Protein AF-X6FJA2-F1 (afdb_monomer)

Radius of gyration: 45.33 Å; Cα contacts (8 Å, |Δi|>4): 15; chains: 1; bounding box: 60×53×169 Å

Solvent-accessible surface area (backbone atoms only — not comparable to full-atom values): 9168 Å² total; per-residue (Å²): 139,81,88,84,93,82,88,77,81,79,72,84,76,75,78,76,71,76,78,71,72,78,79,72,77,74,81,46,73,65,56,56,50,52,54,48,53,53,52,47,43,72,76,42,38,70,57,53,52,54,48,38,47,71,79,37,45,70,61,40,53,53,50,56,59,68,75,45,66,89,81,64,77,73,67,83,53,69,70,78,76,47,52,74,66,58,49,52,51,50,51,53,53,49,48,67,69,44,46,76,53,40,64,72,69,70,70,77,76,87,80,76,81,86,84,82,79,91,81,80,79,91,78,85,87,78,86,76,88,82,90,82,90,134

Structure (mmCIF, N/CA/C/O backbone):
data_AF-X6FJA2-F1
#
_entry.id   AF-X6FJA2-F1
#
loop_
_atom_site.group_PDB
_atom_site.id
_atom_site.type_symbol
_atom_site.label_atom_id
_atom_site.label_alt_id
_atom_site.label_comp_id
_atom_site.label_asym_id
_atom_site.label_entity_id
_atom_site.label_seq_id
_atom_site.pdbx_PDB_ins_code
_atom_site.Cartn_x
_atom_site.Cartn_y
_atom_site.Cartn_z
_atom_site.occupancy
_atom_site.B_iso_or_equiv
_atom_site.auth_seq_id
_atom_site.auth_comp_id
_atom_site.auth_asym_id
_atom_site.auth_atom_id
_atom_site.pdbx_PDB_model_num
ATOM 1 N N . MET A 1 1 ? 13.494 27.488 -88.786 1.00 48.75 1 MET A N 1
ATOM 2 C CA . MET A 1 1 ? 12.314 28.128 -88.162 1.00 48.75 1 MET A CA 1
ATOM 3 C C . MET A 1 1 ? 11.103 27.337 -88.639 1.00 48.75 1 MET A C 1
ATOM 5 O O . MET A 1 1 ? 10.969 27.203 -89.841 1.00 48.75 1 MET A O 1
ATOM 9 N N . ALA A 1 2 ? 10.284 26.702 -87.811 1.00 51.84 2 ALA A N 1
ATOM 10 C CA . ALA A 1 2 ? 9.992 26.967 -86.410 1.00 51.84 2 ALA A CA 1
ATOM 11 C C . ALA A 1 2 ? 9.849 25.660 -85.611 1.00 51.84 2 ALA A C 1
ATOM 13 O O . ALA A 1 2 ? 9.278 24.684 -86.089 1.00 51.84 2 ALA A O 1
ATOM 14 N N . GLU A 1 3 ? 10.412 25.688 -84.409 1.00 49.72 3 GLU A N 1
ATOM 15 C CA . GLU A 1 3 ? 10.182 24.749 -83.318 1.00 49.72 3 GLU A CA 1
ATOM 16 C C . GLU A 1 3 ? 8.736 24.907 -82.829 1.00 49.72 3 GLU A C 1
ATOM 18 O O . GLU A 1 3 ? 8.252 26.035 -82.724 1.00 49.72 3 GLU A O 1
ATOM 23 N N . ASN A 1 4 ? 8.063 23.806 -82.495 1.00 51.38 4 ASN A N 1
ATOM 24 C CA . ASN A 1 4 ? 6.953 23.855 -81.548 1.00 51.38 4 ASN A CA 1
ATOM 25 C C . ASN A 1 4 ? 7.316 22.926 -80.374 1.00 51.38 4 ASN A C 1
ATOM 27 O O . ASN A 1 4 ? 7.422 21.720 -80.598 1.00 51.38 4 ASN A O 1
ATOM 31 N N . PRO A 1 5 ? 7.622 23.465 -79.176 1.00 58.81 5 PRO A N 1
ATOM 32 C CA . PRO A 1 5 ? 8.428 22.771 -78.173 1.00 58.81 5 PRO A CA 1
ATOM 33 C C . PRO A 1 5 ? 7.637 22.403 -76.904 1.00 58.81 5 PRO A C 1
ATOM 35 O O . PRO A 1 5 ? 8.082 22.722 -75.809 1.00 58.81 5 PRO A O 1
ATOM 38 N N . PHE A 1 6 ? 6.457 21.788 -77.012 1.00 59.00 6 PHE A N 1
ATOM 39 C CA . PHE A 1 6 ? 5.639 21.449 -75.835 1.00 59.00 6 PHE A CA 1
ATOM 40 C C . PHE A 1 6 ? 4.749 20.223 -76.097 1.00 59.00 6 PHE A C 1
ATOM 42 O O . PHE A 1 6 ? 3.554 20.367 -76.308 1.00 59.00 6 PHE A O 1
ATOM 49 N N . ASP A 1 7 ? 5.339 19.026 -76.087 1.00 58.28 7 ASP A N 1
ATOM 50 C CA . ASP A 1 7 ? 4.611 17.742 -76.033 1.00 58.28 7 ASP A CA 1
ATOM 51 C C . ASP A 1 7 ? 5.354 16.714 -75.152 1.00 58.28 7 ASP A C 1
ATOM 53 O O . ASP A 1 7 ? 5.394 15.524 -75.435 1.00 58.28 7 ASP A O 1
ATOM 57 N N . ASP A 1 8 ? 5.945 17.175 -74.050 1.00 58.22 8 ASP A N 1
ATOM 58 C CA . ASP A 1 8 ? 6.335 16.300 -72.943 1.00 58.22 8 ASP A CA 1
ATOM 59 C C . ASP A 1 8 ? 5.716 16.881 -71.672 1.00 58.22 8 ASP A C 1
ATOM 61 O O . ASP A 1 8 ? 6.256 17.792 -71.047 1.00 58.22 8 ASP A O 1
ATOM 65 N N . GLU A 1 9 ? 4.526 16.394 -71.327 1.00 62.53 9 GLU A N 1
ATOM 66 C CA . GLU A 1 9 ? 3.958 16.523 -69.990 1.00 62.53 9 GLU A CA 1
ATOM 67 C C . GLU A 1 9 ? 4.718 15.532 -69.090 1.00 62.53 9 GLU A C 1
ATOM 69 O O . GLU A 1 9 ? 4.511 14.320 -69.219 1.00 62.53 9 GLU A O 1
ATOM 74 N N . PRO A 1 10 ? 5.632 15.964 -68.197 1.00 50.22 10 PRO A N 1
ATOM 75 C CA . PRO A 1 10 ? 6.199 15.031 -67.246 1.00 50.22 10 PRO A CA 1
ATOM 76 C C . PRO A 1 10 ? 5.106 14.671 -66.246 1.00 50.22 10 PRO A C 1
ATOM 78 O O . PRO A 1 10 ? 4.678 15.495 -65.436 1.00 50.22 10 PRO A O 1
ATOM 81 N N . ALA A 1 11 ? 4.679 13.414 -66.344 1.00 54.88 11 ALA A N 1
ATOM 82 C CA . ALA A 1 11 ? 3.859 12.709 -65.383 1.00 54.88 11 ALA A CA 1
ATOM 83 C C . ALA A 1 11 ? 4.153 13.174 -63.952 1.00 54.88 11 ALA A C 1
ATOM 85 O O . ALA A 1 11 ? 5.303 13.160 -63.510 1.00 54.88 11 ALA A O 1
ATOM 86 N N . ASP A 1 12 ? 3.082 13.552 -63.258 1.00 52.94 12 ASP A N 1
ATOM 87 C CA . ASP A 1 12 ? 2.987 13.748 -61.818 1.00 52.94 12 ASP A CA 1
ATOM 88 C C . ASP A 1 12 ? 3.830 12.696 -61.077 1.00 52.94 12 ASP A C 1
ATOM 90 O O . ASP A 1 12 ? 3.413 11.553 -60.855 1.00 52.94 12 ASP A O 1
ATOM 94 N N . VAL A 1 13 ? 5.067 13.068 -60.730 1.00 54.75 13 VAL A N 1
ATOM 95 C CA . VAL A 1 13 ? 5.910 12.292 -59.827 1.00 54.75 13 VAL A CA 1
ATOM 96 C C . VAL A 1 13 ? 5.329 12.533 -58.447 1.00 54.75 13 VAL A C 1
ATOM 98 O O . VAL A 1 13 ? 5.823 13.353 -57.675 1.00 54.75 13 VAL A O 1
ATOM 101 N N . ALA A 1 14 ? 4.243 11.817 -58.161 1.00 54.84 14 ALA A N 1
ATOM 102 C CA . ALA A 1 14 ? 3.672 11.703 -56.840 1.00 54.84 14 ALA A CA 1
ATOM 103 C C . ALA A 1 14 ? 4.793 11.261 -55.896 1.00 54.84 14 ALA A C 1
ATOM 105 O O . ALA A 1 14 ? 5.203 10.095 -55.855 1.00 54.84 14 ALA A O 1
ATOM 106 N N . GLU A 1 15 ? 5.321 12.240 -55.171 1.00 51.97 15 GLU A N 1
ATOM 107 C CA . GLU A 1 15 ? 6.365 12.108 -54.179 1.00 51.97 15 GLU A CA 1
ATOM 108 C C . GLU A 1 15 ? 5.846 11.177 -53.078 1.00 51.97 15 GLU A C 1
ATOM 110 O O . GLU A 1 15 ? 5.212 11.583 -52.100 1.00 51.97 15 GLU A O 1
ATOM 115 N N . ARG A 1 16 ? 6.066 9.870 -53.255 1.00 58.56 16 ARG A N 1
ATOM 116 C CA . ARG A 1 16 ? 5.845 8.872 -52.213 1.00 58.56 16 ARG A CA 1
ATOM 117 C C . ARG A 1 16 ? 6.849 9.149 -51.105 1.00 58.56 16 ARG A C 1
ATOM 119 O O . ARG A 1 16 ? 7.945 8.592 -51.086 1.00 58.56 16 ARG A O 1
ATOM 126 N N . LYS A 1 17 ? 6.451 9.991 -50.152 1.00 64.12 17 LYS A N 1
ATOM 127 C CA . LYS A 1 17 ? 7.120 10.098 -48.855 1.00 64.12 17 LYS A CA 1
ATOM 128 C C . LYS A 1 17 ? 7.236 8.679 -48.293 1.00 64.12 17 LYS A C 1
ATOM 130 O O . LYS A 1 17 ? 6.198 8.034 -48.111 1.00 64.12 17 LYS A O 1
ATOM 135 N N . PRO A 1 18 ? 8.446 8.154 -48.029 1.00 55.22 18 PRO A N 1
ATOM 136 C CA . PRO A 1 18 ? 8.557 6.865 -47.378 1.00 55.22 18 PRO A CA 1
ATOM 137 C C . PRO A 1 18 ? 7.890 7.017 -46.015 1.00 55.22 18 PRO A C 1
ATOM 139 O O . PRO A 1 18 ? 8.322 7.831 -45.198 1.00 55.22 18 PRO A O 1
ATOM 142 N N . ALA A 1 19 ? 6.796 6.284 -45.795 1.00 62.62 19 ALA A N 1
ATOM 143 C CA . ALA A 1 19 ? 6.153 6.203 -44.497 1.00 62.62 19 ALA A CA 1
ATOM 144 C C . ALA A 1 19 ? 7.227 5.747 -43.507 1.00 62.62 19 ALA A C 1
ATOM 146 O O . ALA A 1 19 ? 7.668 4.595 -43.532 1.00 62.62 19 ALA A O 1
ATOM 147 N N . GLY A 1 20 ? 7.727 6.700 -42.716 1.00 57.66 20 GLY A N 1
ATOM 148 C CA . GLY A 1 20 ? 8.785 6.466 -41.754 1.00 57.66 20 GLY A CA 1
ATOM 149 C C . GLY A 1 20 ? 8.379 5.282 -40.897 1.00 57.66 20 GLY A C 1
ATOM 150 O O . GLY A 1 20 ? 7.322 5.307 -40.266 1.00 57.66 20 GLY A O 1
ATOM 151 N N . ARG A 1 21 ? 9.196 4.224 -40.935 1.00 61.81 21 ARG A N 1
ATOM 152 C CA . ARG A 1 21 ? 9.044 3.024 -40.110 1.00 61.81 21 ARG A CA 1
ATOM 153 C C . ARG A 1 21 ? 8.592 3.459 -38.713 1.00 61.81 21 ARG A C 1
ATOM 155 O O . ARG A 1 21 ? 9.286 4.303 -38.138 1.00 61.81 21 ARG A O 1
ATOM 162 N N . PRO A 1 22 ? 7.477 2.930 -38.164 1.00 61.88 22 PRO A N 1
ATOM 163 C CA . PRO A 1 22 ? 7.012 3.347 -36.851 1.00 61.88 22 PRO A CA 1
ATOM 164 C C . PRO A 1 22 ? 8.184 3.174 -35.898 1.00 61.88 22 PRO A C 1
ATOM 166 O O . PRO A 1 22 ? 8.772 2.090 -35.810 1.00 61.88 22 PRO A O 1
ATOM 169 N N . LYS A 1 23 ? 8.605 4.288 -35.295 1.00 59.88 23 LYS A N 1
ATOM 170 C CA . LYS A 1 23 ? 9.754 4.353 -34.401 1.00 59.88 23 LYS A CA 1
ATOM 171 C C . LYS A 1 23 ? 9.450 3.388 -33.267 1.00 59.88 23 LYS A C 1
ATOM 173 O O . LYS A 1 23 ? 8.694 3.722 -32.363 1.00 59.88 23 LYS A O 1
ATOM 178 N N . ARG A 1 24 ? 9.967 2.158 -33.367 1.00 65.00 24 ARG A N 1
ATOM 179 C CA . ARG A 1 24 ? 9.815 1.124 -32.345 1.00 65.00 24 ARG A CA 1
ATOM 180 C C . ARG A 1 24 ? 10.340 1.758 -31.069 1.00 65.00 24 ARG A C 1
ATOM 182 O O . ARG A 1 24 ? 11.547 1.991 -30.971 1.00 65.00 24 ARG A O 1
ATOM 189 N N . ALA A 1 25 ? 9.433 2.118 -30.161 1.00 70.81 25 ALA A N 1
ATOM 190 C CA . ALA A 1 25 ? 9.801 2.632 -28.857 1.00 70.81 25 ALA A CA 1
ATOM 191 C C . ALA A 1 25 ? 10.774 1.606 -28.274 1.00 70.81 25 ALA A C 1
ATOM 193 O O . ALA A 1 25 ? 10.451 0.418 -28.167 1.00 70.81 25 ALA A O 1
ATOM 194 N N . LYS A 1 26 ? 12.026 2.023 -28.074 1.00 75.25 26 LYS A N 1
ATOM 195 C CA . LYS A 1 26 ? 13.050 1.134 -27.539 1.00 75.25 26 LYS A CA 1
ATOM 196 C C . LYS A 1 26 ? 12.592 0.828 -26.122 1.00 75.25 26 LYS A C 1
ATOM 198 O O . LYS A 1 26 ? 12.574 1.742 -25.306 1.00 75.25 26 LYS A O 1
ATOM 203 N N . ARG A 1 27 ? 12.176 -0.419 -25.871 1.00 80.56 27 ARG A N 1
ATOM 204 C CA . ARG A 1 27 ? 11.919 -0.902 -24.512 1.00 80.56 27 ARG A CA 1
ATOM 205 C C . ARG A 1 27 ? 13.126 -0.528 -23.670 1.00 80.56 27 ARG A C 1
ATOM 207 O O . ARG A 1 27 ? 14.258 -0.875 -24.019 1.00 80.56 27 ARG A O 1
ATOM 214 N N . THR A 1 28 ? 12.878 0.259 -22.643 1.00 90.00 28 THR A N 1
ATOM 215 C CA . THR A 1 28 ? 13.916 0.731 -21.745 1.00 90.00 28 THR A CA 1
ATOM 216 C C . THR A 1 28 ? 14.221 -0.360 -20.726 1.00 90.00 28 THR A C 1
ATOM 218 O O . THR A 1 28 ? 13.417 -1.265 -20.491 1.00 90.00 28 THR A O 1
ATOM 221 N N . LEU A 1 29 ? 15.390 -0.276 -20.094 1.00 91.31 29 LEU A N 1
ATOM 222 C CA . LEU A 1 29 ? 15.699 -1.116 -18.938 1.00 91.31 29 LEU A CA 1
ATOM 223 C C . LEU A 1 29 ? 14.648 -0.937 -17.826 1.00 91.31 29 LEU A C 1
ATOM 225 O O . LEU A 1 29 ? 14.286 -1.905 -17.165 1.00 91.31 29 LEU A O 1
ATOM 229 N N . ALA A 1 30 ? 14.126 0.285 -17.667 1.00 92.12 30 ALA A N 1
ATOM 230 C CA . ALA A 1 30 ? 13.077 0.593 -16.703 1.00 92.12 30 ALA A CA 1
ATOM 231 C C . ALA A 1 30 ? 11.782 -0.184 -16.994 1.00 92.12 30 ALA A C 1
ATOM 233 O O . ALA A 1 30 ? 11.198 -0.742 -16.070 1.00 92.12 30 ALA A O 1
ATOM 234 N N . ASP A 1 31 ? 11.378 -0.303 -18.262 1.00 91.31 31 ASP A N 1
ATOM 235 C CA . ASP A 1 31 ? 10.188 -1.079 -18.640 1.00 91.31 31 ASP A CA 1
ATOM 236 C C . ASP A 1 31 ? 10.350 -2.561 -18.277 1.00 91.31 31 ASP A C 1
ATOM 238 O O . ASP A 1 31 ? 9.453 -3.166 -17.695 1.00 91.31 31 ASP A O 1
ATOM 242 N N . GLY A 1 32 ? 11.520 -3.139 -18.572 1.00 95.06 32 GLY A N 1
ATOM 243 C CA . GLY A 1 32 ? 11.822 -4.530 -18.226 1.00 95.06 32 GLY A CA 1
ATOM 244 C C . GLY A 1 32 ? 11.854 -4.775 -16.715 1.00 95.06 32 GLY A C 1
ATOM 245 O O . GLY A 1 32 ? 11.360 -5.798 -16.245 1.00 95.06 32 GLY A O 1
ATOM 246 N N . PHE A 1 33 ? 12.384 -3.821 -15.946 1.00 95.44 33 PHE A N 1
ATOM 247 C CA . PHE A 1 33 ? 12.375 -3.880 -14.485 1.00 95.44 33 PHE A CA 1
ATOM 248 C C . PHE A 1 33 ? 10.948 -3.834 -13.918 1.00 95.44 33 PHE A C 1
ATOM 250 O O . PHE A 1 33 ? 10.602 -4.647 -13.063 1.00 95.44 33 PHE A O 1
ATOM 257 N N . LEU A 1 34 ? 10.096 -2.936 -14.421 1.00 96.56 34 LEU A N 1
ATOM 258 C CA . LEU A 1 34 ? 8.697 -2.848 -13.993 1.00 96.56 34 LEU A CA 1
ATOM 259 C C . LEU A 1 34 ? 7.905 -4.114 -14.343 1.00 96.56 34 LEU A C 1
ATOM 261 O O . LEU A 1 34 ? 7.105 -4.577 -13.525 1.00 96.56 34 LEU A O 1
ATOM 265 N N . ASP A 1 35 ? 8.146 -4.690 -15.523 1.00 97.00 35 ASP A N 1
ATOM 266 C CA . ASP A 1 35 ? 7.555 -5.969 -15.931 1.00 97.00 35 ASP A CA 1
ATOM 267 C C . ASP A 1 35 ? 7.964 -7.095 -14.959 1.00 97.00 35 ASP A C 1
ATOM 269 O O . ASP A 1 35 ? 7.107 -7.867 -14.517 1.00 97.00 35 ASP A O 1
ATOM 273 N N . ALA A 1 36 ? 9.240 -7.150 -14.560 1.00 97.19 36 ALA A N 1
ATOM 274 C CA . ALA A 1 36 ? 9.749 -8.135 -13.605 1.00 97.19 36 ALA A CA 1
ATOM 275 C C . ALA A 1 36 ? 9.142 -7.967 -12.202 1.00 97.19 36 ALA A C 1
ATOM 277 O O . ALA A 1 36 ? 8.628 -8.935 -11.646 1.00 97.19 36 ALA A O 1
ATOM 278 N N . ILE A 1 37 ? 9.115 -6.745 -11.659 1.00 97.19 3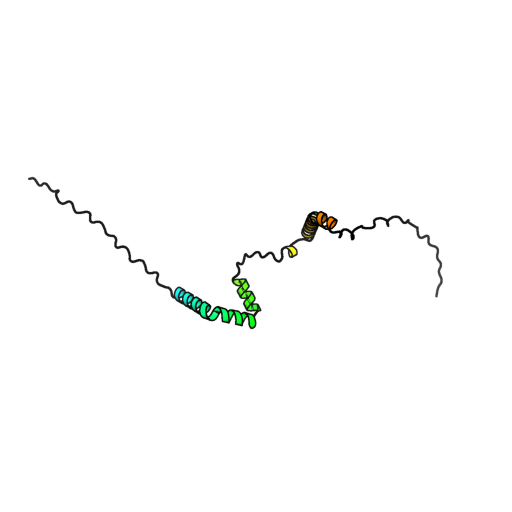7 ILE A N 1
ATOM 279 C CA . ILE A 1 37 ? 8.502 -6.462 -10.347 1.00 97.19 37 ILE A CA 1
ATOM 280 C C . ILE A 1 37 ? 7.010 -6.807 -10.347 1.00 97.19 37 ILE A C 1
ATOM 282 O O . ILE A 1 37 ? 6.487 -7.353 -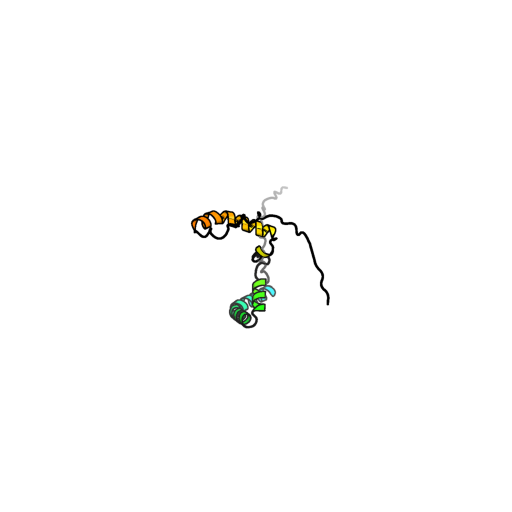9.378 1.00 97.19 37 ILE A O 1
ATOM 286 N N . ARG A 1 38 ? 6.299 -6.529 -11.444 1.00 96.94 38 ARG A N 1
ATOM 287 C CA . ARG A 1 38 ? 4.884 -6.897 -11.569 1.00 96.94 38 ARG A CA 1
ATOM 288 C C . ARG A 1 38 ? 4.690 -8.412 -11.591 1.00 96.94 38 ARG A C 1
ATOM 290 O O . ARG A 1 38 ? 3.723 -8.895 -11.003 1.00 96.94 38 ARG A O 1
ATOM 297 N N . ALA A 1 39 ? 5.549 -9.144 -12.297 1.00 97.75 39 ALA A N 1
ATOM 298 C CA . ALA A 1 39 ? 5.497 -10.602 -12.332 1.00 97.75 39 ALA A CA 1
ATOM 299 C C . ALA A 1 39 ? 5.773 -11.199 -10.945 1.00 97.75 39 ALA A C 1
ATOM 301 O O . ALA A 1 39 ? 5.006 -12.048 -10.492 1.00 97.75 39 ALA A O 1
ATOM 302 N N . ASP A 1 40 ? 6.788 -10.686 -10.251 1.00 97.88 40 ASP A N 1
ATOM 303 C CA . ASP A 1 40 ? 7.132 -11.079 -8.885 1.00 97.88 40 ASP A CA 1
ATOM 304 C C . ASP A 1 40 ? 5.969 -10.827 -7.915 1.00 97.88 40 ASP A C 1
ATOM 306 O O . ASP A 1 40 ? 5.500 -11.744 -7.241 1.00 97.88 40 ASP A O 1
ATOM 310 N N . PHE A 1 41 ? 5.383 -9.627 -7.947 1.00 96.69 41 PHE A N 1
ATOM 311 C CA . PHE A 1 41 ? 4.236 -9.303 -7.102 1.00 96.69 41 PHE A CA 1
ATOM 312 C C . PHE A 1 41 ? 3.013 -10.190 -7.392 1.00 96.69 41 PHE A C 1
ATOM 314 O O . PHE A 1 41 ? 2.284 -10.555 -6.473 1.00 96.69 41 PHE A O 1
ATOM 321 N N . ARG A 1 42 ? 2.781 -10.583 -8.653 1.00 97.19 42 ARG A N 1
ATOM 322 C CA . ARG A 1 42 ? 1.697 -11.521 -9.005 1.00 97.19 42 ARG A CA 1
ATOM 323 C C . ARG A 1 42 ? 1.938 -12.925 -8.461 1.00 97.19 42 ARG A C 1
ATOM 325 O O . ARG A 1 42 ? 0.977 -13.577 -8.066 1.00 97.19 42 ARG A O 1
ATOM 332 N N . ALA A 1 43 ? 3.185 -13.387 -8.473 1.00 98.00 43 ALA A N 1
ATOM 333 C CA . ALA A 1 43 ? 3.543 -14.724 -8.017 1.00 98.00 43 ALA A CA 1
ATOM 334 C C . ALA A 1 43 ? 3.632 -14.818 -6.485 1.00 98.00 43 ALA A C 1
ATOM 336 O O . ALA A 1 43 ? 3.203 -15.814 -5.905 1.00 98.00 43 ALA A O 1
ATOM 337 N N . HIS A 1 44 ? 4.157 -13.782 -5.828 1.00 97.38 44 HIS A N 1
ATOM 338 C CA . HIS A 1 44 ? 4.572 -13.843 -4.423 1.00 97.38 44 HIS A CA 1
ATOM 339 C C . HIS A 1 44 ? 3.907 -12.797 -3.525 1.00 97.38 44 HIS A C 1
ATOM 341 O O . HIS A 1 44 ? 3.875 -12.969 -2.305 1.00 97.38 44 HIS A O 1
ATOM 347 N N . GLY A 1 45 ? 3.327 -11.737 -4.092 1.00 95.38 45 GLY A N 1
ATOM 348 C CA . GLY A 1 45 ? 2.860 -10.573 -3.335 1.00 95.38 45 GLY A CA 1
ATOM 349 C C . GLY A 1 45 ? 1.843 -10.909 -2.245 1.00 95.38 45 GLY A C 1
ATOM 350 O O . GLY A 1 45 ? 1.951 -10.396 -1.135 1.00 95.38 45 GLY A O 1
ATOM 351 N N . ALA A 1 46 ? 0.897 -11.815 -2.510 1.00 96.31 46 ALA A N 1
ATOM 352 C CA . ALA A 1 46 ? -0.094 -12.228 -1.512 1.00 96.31 46 ALA A CA 1
ATOM 353 C C . ALA A 1 46 ? 0.541 -12.928 -0.296 1.00 96.31 46 ALA A C 1
ATOM 355 O O . ALA A 1 46 ? 0.143 -12.660 0.838 1.00 96.31 46 ALA A O 1
ATOM 356 N N . GLY A 1 47 ? 1.543 -13.783 -0.530 1.00 97.62 47 GLY A N 1
ATOM 357 C CA . GLY A 1 47 ? 2.275 -14.479 0.530 1.00 97.62 47 GLY A CA 1
ATOM 358 C C . GLY A 1 47 ? 3.079 -13.507 1.387 1.00 97.62 47 GLY A C 1
ATOM 359 O O . GLY A 1 47 ? 2.911 -13.482 2.602 1.00 97.62 47 GLY A O 1
ATOM 360 N N . VAL A 1 48 ? 3.847 -12.622 0.745 1.00 97.00 48 VAL A N 1
ATOM 361 C CA . VAL A 1 48 ? 4.641 -11.596 1.441 1.00 97.00 48 VAL A CA 1
ATOM 362 C C . VAL A 1 48 ? 3.743 -10.656 2.251 1.00 97.00 48 VAL A C 1
ATOM 364 O O . VAL A 1 48 ? 4.057 -10.327 3.390 1.00 97.00 48 VAL A O 1
ATOM 367 N N . ILE A 1 49 ? 2.590 -10.244 1.712 1.00 96.69 49 ILE A N 1
ATOM 368 C CA . ILE A 1 49 ? 1.626 -9.414 2.451 1.00 96.69 49 ILE A CA 1
ATOM 369 C C . ILE A 1 49 ? 1.118 -10.134 3.710 1.00 96.69 49 ILE A C 1
ATOM 371 O O . ILE A 1 49 ? 0.994 -9.505 4.763 1.00 96.69 49 ILE A O 1
ATOM 375 N N . ALA A 1 50 ? 0.810 -11.429 3.614 1.00 97.44 50 ALA A N 1
ATOM 376 C CA . ALA A 1 50 ? 0.343 -12.219 4.751 1.00 97.44 50 ALA A CA 1
ATOM 377 C C . ALA A 1 50 ? 1.435 -12.401 5.820 1.00 97.44 50 ALA A C 1
ATOM 379 O O . ALA A 1 50 ? 1.160 -12.265 7.015 1.00 97.44 50 ALA A O 1
ATOM 380 N N . GLU A 1 51 ? 2.672 -12.643 5.391 1.00 97.88 51 GLU A N 1
ATOM 381 C CA . GLU A 1 51 ? 3.838 -12.775 6.264 1.00 97.88 51 GLU A CA 1
ATOM 382 C C . GLU A 1 51 ? 4.130 -11.457 6.989 1.00 97.88 51 GLU A C 1
ATOM 384 O O . GLU A 1 51 ? 4.136 -11.417 8.216 1.00 97.88 51 GLU A O 1
ATOM 389 N N . VAL A 1 52 ? 4.215 -10.338 6.261 1.00 97.62 52 VAL A N 1
ATOM 390 C CA . VAL A 1 52 ? 4.451 -9.010 6.853 1.00 97.62 52 VAL A CA 1
ATOM 391 C C . VAL A 1 52 ? 3.330 -8.617 7.818 1.00 97.62 52 VAL A C 1
ATOM 393 O O . VAL A 1 52 ? 3.610 -8.029 8.859 1.00 97.62 52 VAL A O 1
ATOM 396 N N . ARG A 1 53 ? 2.069 -8.963 7.528 1.00 97.56 53 ARG A N 1
ATOM 397 C CA . ARG A 1 53 ? 0.949 -8.727 8.457 1.00 97.56 53 ARG A CA 1
ATOM 398 C C . ARG A 1 53 ? 1.135 -9.469 9.782 1.00 97.56 53 ARG A C 1
ATOM 400 O O . ARG A 1 53 ? 0.750 -8.940 10.820 1.00 97.56 53 ARG A O 1
ATOM 407 N N . THR A 1 54 ? 1.694 -10.674 9.732 1.00 97.69 54 THR A N 1
ATOM 408 C CA . THR A 1 54 ? 1.908 -11.522 10.911 1.00 97.69 54 THR A CA 1
ATOM 409 C C . THR A 1 54 ?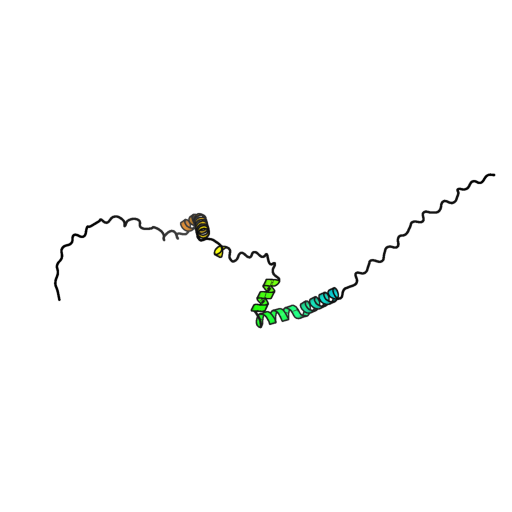 3.154 -11.099 11.686 1.00 97.69 54 THR A C 1
ATOM 411 O O . THR A 1 54 ? 3.099 -10.945 12.901 1.00 97.69 54 THR A O 1
ATOM 414 N N . GLU A 1 55 ? 4.270 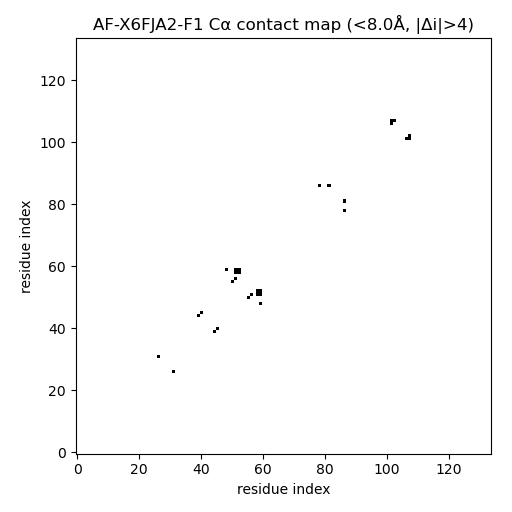-10.881 10.990 1.00 98.00 55 GLU A N 1
ATOM 415 C CA . GLU A 1 55 ? 5.571 -10.627 11.615 1.00 98.00 55 GLU A CA 1
ATOM 416 C C . GLU A 1 55 ? 5.805 -9.157 11.973 1.00 98.00 55 GLU A C 1
ATOM 418 O O . GLU A 1 55 ? 6.478 -8.851 12.957 1.00 98.00 55 GLU A O 1
ATOM 423 N N . LYS A 1 56 ? 5.299 -8.230 11.150 1.00 96.94 56 LYS A N 1
ATOM 424 C CA . LYS A 1 56 ? 5.545 -6.782 11.262 1.00 96.94 56 LYS A CA 1
ATOM 425 C C . LYS A 1 56 ? 4.262 -5.983 10.998 1.00 96.94 56 LYS A C 1
ATOM 427 O O . LYS A 1 56 ? 4.206 -5.205 10.034 1.00 96.94 56 LYS A O 1
ATOM 432 N N . PRO A 1 57 ? 3.236 -6.126 11.856 1.00 94.44 57 PRO A N 1
ATOM 433 C CA . PRO A 1 57 ? 1.932 -5.495 11.652 1.00 94.44 57 PRO A CA 1
ATOM 434 C C . PRO A 1 57 ? 2.016 -3.966 11.525 1.00 94.44 57 PRO A C 1
ATOM 436 O O . PRO A 1 57 ? 1.335 -3.386 10.679 1.00 94.44 57 PRO A O 1
ATOM 439 N N . ASP A 1 58 ? 2.908 -3.303 12.269 1.00 93.44 58 ASP A N 1
ATOM 440 C CA . ASP A 1 58 ? 3.101 -1.849 12.171 1.00 93.44 58 ASP A CA 1
ATOM 441 C C . ASP A 1 58 ? 3.581 -1.417 10.780 1.00 93.44 58 ASP A C 1
ATOM 443 O O . ASP A 1 58 ? 3.144 -0.402 10.234 1.00 93.44 58 ASP A O 1
ATOM 447 N N . GLN A 1 59 ? 4.486 -2.198 10.181 1.00 95.19 59 GLN A N 1
ATOM 448 C CA . GLN A 1 59 ? 5.007 -1.913 8.848 1.00 95.19 59 GLN A CA 1
ATOM 449 C C . GLN A 1 59 ? 3.944 -2.173 7.779 1.00 95.19 59 GLN A C 1
ATOM 451 O O . GLN A 1 59 ? 3.827 -1.388 6.837 1.00 95.19 59 GLN A O 1
ATOM 456 N N . TYR A 1 60 ? 3.141 -3.227 7.948 1.00 94.25 60 TYR A N 1
ATOM 457 C CA . TYR A 1 60 ? 1.993 -3.497 7.087 1.00 94.25 60 TYR A CA 1
ATOM 458 C C . TYR A 1 60 ? 1.017 -2.313 7.069 1.00 94.25 60 TYR A C 1
ATOM 460 O O . TYR A 1 60 ? 0.681 -1.816 5.995 1.00 94.25 60 TYR A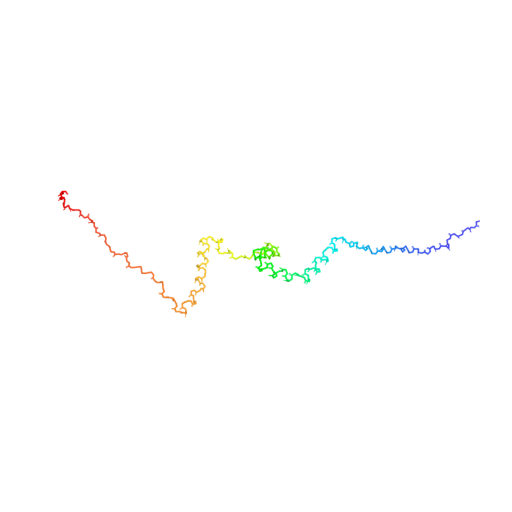 O 1
ATOM 468 N N . LEU A 1 61 ? 0.622 -1.803 8.240 1.00 91.50 61 LEU A N 1
ATOM 469 C CA . LEU A 1 61 ? -0.307 -0.673 8.339 1.00 91.50 61 LEU A CA 1
ATOM 470 C C . LEU A 1 61 ? 0.261 0.612 7.719 1.00 91.50 61 LEU A C 1
ATOM 472 O O . LEU A 1 61 ? -0.464 1.325 7.028 1.00 91.50 61 LEU A O 1
ATOM 476 N N . LYS A 1 62 ? 1.564 0.879 7.884 1.00 90.19 62 LYS A N 1
ATOM 477 C CA . LYS A 1 62 ? 2.238 2.013 7.224 1.00 90.19 62 LYS A CA 1
ATOM 478 C C . LYS A 1 62 ? 2.235 1.895 5.700 1.00 90.19 62 LYS A C 1
ATOM 480 O O . LYS A 1 62 ? 2.037 2.899 5.021 1.00 90.19 62 LYS A O 1
ATOM 485 N N . ILE A 1 63 ? 2.455 0.692 5.162 1.00 91.38 63 ILE A N 1
ATOM 486 C CA . ILE A 1 63 ? 2.379 0.445 3.715 1.00 91.38 63 ILE A CA 1
ATOM 487 C C . ILE A 1 63 ? 0.947 0.661 3.235 1.00 91.38 63 ILE A C 1
ATOM 489 O O . ILE A 1 63 ? 0.749 1.404 2.286 1.00 91.38 63 ILE A O 1
ATOM 493 N N . VAL A 1 64 ? -0.054 0.084 3.910 1.00 88.88 64 VAL A N 1
ATOM 494 C CA . VAL A 1 64 ? -1.469 0.290 3.558 1.00 88.88 64 VAL A CA 1
ATOM 495 C C . VAL A 1 64 ? -1.805 1.782 3.531 1.00 88.88 64 VAL A C 1
ATOM 497 O O . VAL A 1 64 ? -2.368 2.254 2.549 1.00 88.88 64 VAL A O 1
ATOM 500 N N . LEU A 1 65 ? -1.382 2.538 4.548 1.00 86.88 65 LEU A N 1
ATOM 501 C CA . LEU A 1 65 ? -1.589 3.984 4.614 1.00 86.88 65 LEU A CA 1
ATOM 502 C C . LEU A 1 65 ? -0.897 4.748 3.471 1.00 86.88 65 LEU A C 1
ATOM 504 O O . LEU A 1 65 ? -1.422 5.761 3.025 1.00 86.88 65 LEU A O 1
ATOM 508 N N . SER A 1 66 ? 0.256 4.284 2.977 1.00 88.06 66 SER A N 1
ATOM 509 C CA . SER A 1 66 ? 1.008 4.981 1.922 1.00 88.06 66 SER A CA 1
ATOM 510 C C . SER A 1 66 ? 0.436 4.790 0.515 1.00 88.06 66 SER A C 1
ATOM 512 O O . SER A 1 66 ? 0.688 5.630 -0.351 1.00 88.06 66 SER A O 1
ATOM 514 N N . VAL A 1 67 ? -0.329 3.714 0.282 1.00 86.00 67 VAL A N 1
ATOM 515 C CA . VAL A 1 67 ? -1.029 3.476 -0.997 1.00 86.00 67 VAL A CA 1
ATOM 516 C C . VAL A 1 67 ? -2.368 4.214 -1.054 1.00 86.00 67 VAL A C 1
ATOM 518 O O . VAL A 1 67 ? -2.905 4.451 -2.137 1.00 86.00 67 VAL A O 1
ATOM 521 N N . LEU A 1 68 ? -2.921 4.583 0.102 1.00 80.00 68 LEU A N 1
ATOM 522 C CA . LEU A 1 68 ? -4.134 5.382 0.164 1.00 80.00 68 LEU A CA 1
ATOM 523 C C . LEU A 1 68 ? -3.860 6.809 -0.353 1.00 80.00 68 LEU A C 1
ATOM 525 O O . LEU A 1 68 ? -2.810 7.386 -0.056 1.00 80.00 68 LEU A O 1
ATOM 529 N N . PRO A 1 69 ? -4.790 7.405 -1.124 1.00 79.88 69 PRO A N 1
ATOM 530 C CA . PRO A 1 69 ? -4.736 8.822 -1.459 1.00 79.88 69 PRO A CA 1
ATOM 531 C C . PRO A 1 69 ? -4.509 9.669 -0.203 1.00 79.88 69 PRO A C 1
ATOM 533 O O . PRO A 1 69 ? -5.250 9.547 0.769 1.00 79.88 69 PRO A O 1
ATOM 536 N N . LYS A 1 70 ? -3.497 10.543 -0.228 1.00 68.31 70 LYS A N 1
ATOM 537 C CA . LYS A 1 70 ? -3.137 11.397 0.919 1.00 68.31 70 LYS A CA 1
ATOM 538 C C . LYS A 1 70 ? -4.255 12.370 1.313 1.00 68.31 70 LYS A C 1
ATOM 540 O O . LYS A 1 70 ? -4.325 12.766 2.468 1.00 68.31 70 LYS A O 1
ATOM 545 N N . ASP A 1 71 ? -5.146 12.672 0.369 1.00 62.09 71 ASP A N 1
ATOM 546 C CA . ASP A 1 71 ? -6.317 13.536 0.548 1.00 62.09 71 ASP A CA 1
ATOM 547 C C . ASP A 1 71 ? -7.606 12.745 0.827 1.00 62.09 71 ASP A C 1
ATOM 549 O O . ASP A 1 71 ? -8.715 13.251 0.634 1.00 62.09 71 ASP A O 1
ATOM 553 N N . LEU A 1 72 ? -7.501 11.493 1.285 1.00 58.31 72 LEU A N 1
ATOM 554 C CA . LEU A 1 72 ? -8.615 10.852 1.974 1.00 58.31 72 LEU A CA 1
ATOM 555 C C . LEU A 1 72 ? -8.834 11.599 3.294 1.00 58.31 72 LEU A C 1
ATOM 557 O O . LEU A 1 72 ? -8.326 11.205 4.341 1.00 58.31 72 LEU A O 1
ATOM 561 N N . HIS A 1 73 ? -9.628 12.670 3.243 1.00 55.34 73 HIS A N 1
ATOM 562 C CA . HIS A 1 73 ? -10.299 13.242 4.406 1.00 55.34 73 HIS A CA 1
ATOM 563 C C . HIS A 1 73 ? -11.304 12.211 4.949 1.00 55.34 73 HIS A C 1
ATOM 565 O O . HIS A 1 73 ? -12.520 12.392 4.891 1.00 55.34 73 HIS A O 1
ATOM 571 N N . LEU A 1 74 ? -10.806 11.093 5.477 1.00 60.84 74 LEU A N 1
ATOM 572 C CA . LEU A 1 74 ? -11.553 10.284 6.421 1.00 60.84 74 LEU A CA 1
ATOM 573 C C . LEU A 1 74 ? -11.592 11.120 7.693 1.00 60.84 74 LEU A C 1
ATOM 575 O O . LEU A 1 74 ? -10.682 11.090 8.517 1.00 60.84 74 LEU A O 1
ATOM 579 N N . ASN A 1 75 ? -12.625 11.951 7.783 1.00 53.25 75 ASN A N 1
ATOM 580 C CA . ASN A 1 75 ? -12.900 12.840 8.898 1.00 53.25 75 ASN A CA 1
ATOM 581 C C . ASN A 1 75 ? -13.354 12.017 10.118 1.00 53.25 75 ASN A C 1
ATOM 583 O O . ASN A 1 75 ? -14.484 12.131 10.585 1.00 53.25 75 ASN A O 1
ATOM 587 N N . ILE A 1 76 ? -12.485 11.122 10.591 1.00 55.53 76 ILE A N 1
ATOM 588 C CA . ILE A 1 76 ? -12.711 10.281 11.772 1.00 55.53 76 ILE A CA 1
ATOM 589 C C . ILE A 1 76 ? -12.656 11.164 13.035 1.00 55.53 76 ILE A C 1
ATOM 591 O O . ILE A 1 76 ? -13.333 10.881 14.016 1.00 55.53 76 ILE A O 1
ATOM 595 N N . ASN A 1 77 ? -11.977 12.315 12.949 1.00 53.84 77 ASN A N 1
ATOM 596 C CA . ASN A 1 77 ? -11.801 13.279 14.036 1.00 53.84 77 ASN A CA 1
ATOM 597 C C . ASN A 1 77 ? -12.720 14.510 13.916 1.00 53.84 77 ASN A C 1
ATOM 599 O O . ASN A 1 77 ? -12.451 15.541 14.530 1.00 53.84 77 ASN A O 1
ATOM 603 N N . SER A 1 78 ? -13.828 14.431 13.162 1.00 57.31 78 SER A N 1
ATOM 604 C CA . SER A 1 78 ? -14.723 15.590 12.965 1.00 57.31 78 SER A CA 1
ATOM 605 C C . SER A 1 78 ? -15.340 16.128 14.255 1.00 57.31 78 SER A C 1
ATOM 607 O O . SER A 1 78 ? -15.960 17.191 14.216 1.00 57.31 78 SER A O 1
ATOM 609 N N . LEU A 1 79 ? -15.262 15.363 15.344 1.00 59.94 79 LEU A N 1
ATOM 610 C CA . LEU A 1 79 ? -15.746 15.741 16.665 1.00 59.94 79 LEU A CA 1
ATOM 611 C C . LEU A 1 79 ? -14.624 16.283 17.564 1.00 59.94 79 LEU A C 1
ATOM 613 O O . LEU A 1 79 ? -14.902 17.156 18.373 1.00 59.94 79 LEU A O 1
ATOM 617 N N . GLU A 1 80 ? -13.376 15.827 17.397 1.00 62.66 80 GLU A N 1
ATOM 618 C CA . GLU A 1 80 ? -12.223 16.289 18.193 1.00 62.66 80 GLU A CA 1
ATOM 619 C C . GLU A 1 80 ? -11.764 17.701 17.802 1.00 62.66 80 GLU A C 1
ATOM 621 O O . GLU A 1 80 ? -11.179 18.410 18.612 1.00 62.66 80 GLU A O 1
ATOM 626 N N . ALA A 1 81 ? -12.038 18.118 16.562 1.00 71.25 81 ALA A N 1
ATOM 627 C CA . ALA A 1 81 ? -11.703 19.448 16.054 1.00 71.25 81 ALA A CA 1
ATOM 628 C C . ALA A 1 81 ? -12.793 20.509 16.305 1.00 71.25 81 ALA A C 1
ATOM 630 O O . ALA A 1 81 ? -12.647 21.642 15.850 1.00 71.25 81 ALA A O 1
ATOM 631 N N . LEU A 1 82 ? -13.897 20.152 16.971 1.00 81.12 82 LEU A N 1
ATOM 632 C CA . LEU A 1 82 ? -14.956 21.105 17.297 1.00 81.12 82 LEU A CA 1
ATOM 633 C C . LEU A 1 82 ? -14.626 21.831 18.592 1.00 81.12 82 LEU A C 1
ATOM 635 O O . LEU A 1 82 ? -14.236 21.215 19.583 1.00 81.12 82 LEU A O 1
ATOM 639 N N . SER A 1 83 ? -14.877 23.131 18.607 1.00 85.56 83 SER A N 1
ATOM 640 C CA . SER A 1 83 ? -14.949 23.868 19.861 1.00 85.56 83 SER A CA 1
ATOM 641 C C . SER A 1 83 ? -16.137 23.399 20.707 1.00 85.56 83 SER A C 1
ATOM 643 O O . SER A 1 83 ? -17.160 22.936 20.188 1.00 85.56 83 SER A O 1
ATOM 645 N N . ASP A 1 84 ? -16.053 23.601 22.022 1.00 86.06 84 ASP A N 1
ATOM 646 C CA . ASP A 1 84 ? -17.162 23.321 22.940 1.00 86.06 84 ASP A CA 1
ATOM 647 C C . ASP A 1 84 ? -18.457 24.047 22.536 1.00 86.06 84 ASP A C 1
ATOM 649 O O . ASP A 1 84 ? -19.559 23.540 22.755 1.00 86.06 84 ASP A O 1
ATOM 653 N N . ASP A 1 85 ? -18.345 25.234 21.932 1.00 88.81 85 ASP A N 1
ATOM 654 C CA . ASP A 1 85 ? -19.487 26.012 21.447 1.00 88.81 85 ASP A CA 1
ATOM 655 C C . ASP A 1 85 ? -20.178 25.326 20.261 1.00 88.81 85 ASP A C 1
ATOM 657 O O . ASP A 1 85 ? -21.410 25.211 20.242 1.00 88.81 85 ASP A O 1
ATOM 661 N N . GLU A 1 86 ? -19.401 24.813 19.308 1.00 87.81 86 GLU A N 1
ATOM 662 C CA . GLU A 1 86 ? -19.902 24.070 18.147 1.00 87.81 86 GLU A CA 1
ATOM 663 C C . GLU A 1 86 ? -20.501 22.722 18.557 1.00 87.81 86 GLU A C 1
ATOM 665 O O . GLU A 1 86 ? -21.562 22.333 18.056 1.00 87.81 86 GLU A O 1
ATOM 670 N N . ILE A 1 87 ? -19.880 22.032 19.521 1.00 90.69 87 ILE A N 1
ATOM 671 C CA . ILE A 1 87 ? -20.431 20.810 20.122 1.00 90.69 87 ILE A CA 1
ATOM 672 C C . ILE A 1 87 ? -21.793 21.117 20.753 1.00 90.69 87 ILE A C 1
ATOM 674 O O . ILE A 1 87 ? -22.784 20.444 20.453 1.00 90.69 87 ILE A O 1
ATOM 678 N N . ARG A 1 88 ? -21.887 22.183 21.560 1.00 91.38 88 ARG A N 1
ATOM 679 C CA . ARG A 1 88 ? -23.145 22.606 22.200 1.00 91.38 88 ARG A CA 1
ATOM 680 C C . ARG A 1 88 ? -24.219 22.998 21.182 1.00 91.38 88 ARG A C 1
ATOM 682 O O . ARG A 1 88 ? -25.392 22.687 21.386 1.00 91.38 88 ARG A O 1
ATOM 689 N N . GLN A 1 89 ? -23.856 23.652 20.079 1.00 92.81 89 GLN A N 1
ATOM 690 C CA . GLN A 1 89 ? -24.800 23.961 18.997 1.00 92.81 89 GLN A CA 1
ATOM 691 C C . GLN A 1 89 ? -25.338 22.698 18.317 1.00 92.81 89 GLN A C 1
ATOM 693 O O . GLN A 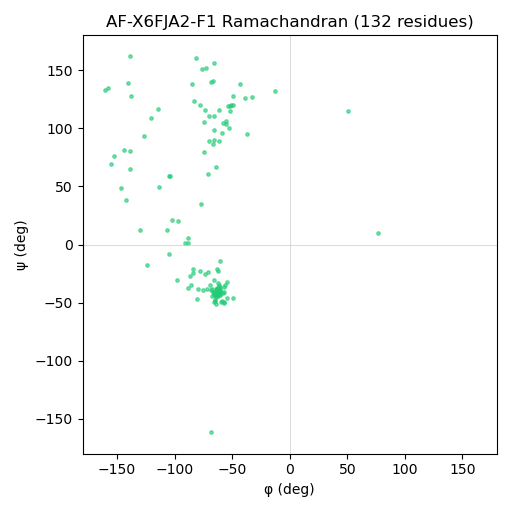1 89 ? -26.545 22.602 18.084 1.00 92.81 89 GLN A O 1
ATOM 698 N N .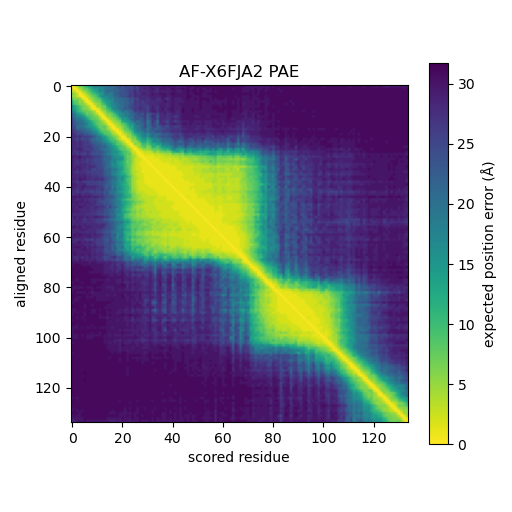 ARG A 1 90 ? -24.475 21.715 18.044 1.00 90.62 90 ARG A N 1
ATOM 699 C CA . ARG A 1 90 ? -24.889 20.445 17.432 1.00 90.62 90 ARG A CA 1
ATOM 700 C C . ARG A 1 90 ? -25.794 19.625 18.345 1.00 90.62 90 ARG A C 1
ATOM 702 O O . ARG A 1 90 ? -26.797 19.108 17.859 1.00 90.62 90 ARG A O 1
ATOM 709 N N . ILE A 1 91 ? -25.494 19.556 19.646 1.00 92.56 91 ILE A N 1
ATOM 710 C CA . ILE A 1 91 ? -26.353 18.881 20.635 1.00 92.56 91 ILE A CA 1
ATOM 711 C C . ILE A 1 91 ? -27.757 19.492 20.620 1.00 92.56 91 ILE A C 1
ATOM 713 O O . ILE A 1 91 ? -28.731 18.764 20.446 1.00 92.56 91 ILE A O 1
ATOM 717 N N . ARG A 1 92 ? -27.873 20.826 20.679 1.00 93.31 92 ARG A N 1
ATOM 718 C CA . ARG A 1 92 ? -29.179 21.506 20.611 1.00 93.31 92 ARG A CA 1
ATOM 719 C C . ARG A 1 92 ? -29.930 21.222 19.307 1.00 93.31 92 ARG A C 1
ATOM 721 O O . ARG A 1 92 ? -31.145 21.038 19.322 1.00 93.31 92 ARG A O 1
ATOM 728 N N . GLY A 1 93 ? -29.217 21.170 18.180 1.00 91.31 93 GLY A N 1
ATOM 729 C CA . GLY A 1 93 ? -29.805 20.802 16.890 1.00 91.31 93 GLY A CA 1
ATOM 730 C C . GLY A 1 93 ? -30.359 19.374 16.884 1.00 91.31 93 GLY A C 1
ATOM 731 O O . GLY A 1 93 ? -31.474 19.147 16.418 1.00 91.31 93 GLY A O 1
ATOM 732 N N . LEU A 1 94 ? -29.617 18.421 17.454 1.00 91.94 94 LEU A N 1
ATOM 733 C CA . LEU A 1 94 ? -30.057 17.030 17.588 1.00 91.94 94 LEU A CA 1
ATOM 734 C C . LEU A 1 94 ? -31.254 16.893 18.534 1.00 91.94 94 LEU A C 1
ATOM 736 O O . LEU A 1 94 ? -32.215 16.202 18.200 1.00 91.94 94 LEU A O 1
ATOM 740 N N . GLU A 1 95 ? -31.240 17.580 19.677 1.00 89.19 95 GLU A N 1
ATOM 741 C CA . GLU A 1 95 ? -32.359 17.601 20.624 1.00 89.19 95 GLU A CA 1
ATOM 742 C C . GLU A 1 95 ? -33.649 18.108 19.971 1.00 89.19 95 GLU A C 1
ATOM 744 O O . GLU A 1 95 ? -34.706 17.511 20.167 1.00 89.19 95 GLU A O 1
ATOM 749 N N . ALA A 1 96 ? -33.576 19.159 19.148 1.00 89.81 96 ALA A N 1
ATOM 750 C CA . ALA A 1 96 ? -34.740 19.698 18.446 1.00 89.81 96 ALA A CA 1
ATOM 751 C C . ALA A 1 96 ? -35.360 18.686 17.465 1.00 89.81 96 ALA A C 1
ATOM 753 O O . ALA A 1 96 ? -36.583 18.606 17.348 1.00 89.81 96 ALA A O 1
ATOM 754 N N . VAL A 1 97 ? -34.524 17.891 16.791 1.00 91.44 97 VAL A N 1
ATOM 755 C CA . VAL A 1 97 ? -34.975 16.855 15.848 1.00 91.44 97 VAL A CA 1
ATOM 756 C C . VAL A 1 97 ? -35.524 15.630 16.578 1.00 91.44 97 VAL A C 1
ATOM 758 O O . VAL A 1 97 ? -36.514 15.050 16.137 1.00 91.44 97 VAL A O 1
ATOM 761 N N . LEU A 1 98 ? -34.902 15.224 17.688 1.00 89.06 98 LEU A N 1
ATOM 762 C CA . LEU A 1 98 ? -35.243 13.987 18.395 1.00 89.06 98 LEU A CA 1
ATOM 763 C C . LEU A 1 98 ? -36.379 14.151 19.407 1.00 89.06 98 LEU A C 1
ATOM 765 O O . LEU A 1 98 ? -37.101 13.186 19.664 1.00 89.06 98 LEU A O 1
ATOM 769 N N . ARG A 1 99 ? -36.584 15.350 19.962 1.00 85.94 99 ARG A N 1
ATOM 770 C CA . ARG A 1 99 ? -37.615 15.619 20.978 1.00 85.94 99 ARG A CA 1
ATOM 771 C C . ARG A 1 99 ? -39.016 15.097 20.593 1.00 85.94 99 ARG A C 1
ATOM 773 O O . ARG A 1 99 ? -39.591 14.380 21.411 1.00 85.94 99 ARG A O 1
ATOM 780 N N . PRO A 1 100 ? -39.534 15.302 19.365 1.00 86.94 100 PRO A N 1
ATOM 781 C CA . PRO A 1 100 ? -40.846 14.776 18.966 1.00 86.94 100 PRO A CA 1
ATOM 782 C C . PRO A 1 100 ? -40.942 13.242 18.956 1.00 86.94 100 PRO A C 1
ATOM 784 O O . PRO A 1 100 ? -42.043 12.691 18.987 1.00 86.94 100 PRO A O 1
ATOM 787 N N . PHE A 1 101 ? -39.809 12.540 18.869 1.00 82.19 101 PHE A N 1
ATOM 788 C CA . PHE A 1 101 ? -39.740 11.078 18.908 1.00 82.19 101 PHE A CA 1
ATOM 789 C C . PHE A 1 101 ? -39.612 10.561 20.344 1.00 82.19 101 PHE A C 1
ATOM 791 O O . PHE A 1 101 ? -40.238 9.560 20.686 1.00 82.19 101 PHE A O 1
ATOM 798 N N . LEU A 1 102 ? -38.862 11.268 21.193 1.00 77.81 102 LEU A N 1
ATOM 799 C CA . LEU A 1 102 ? -38.674 10.929 22.608 1.00 77.81 102 LEU A CA 1
ATOM 800 C C . LEU A 1 102 ? -39.949 11.141 23.439 1.00 77.81 102 LEU A C 1
ATOM 802 O O . LEU A 1 102 ? -40.251 10.357 24.337 1.00 77.81 102 LEU A O 1
ATOM 806 N N . GLU A 1 103 ? -40.736 12.164 23.106 1.00 75.50 103 GLU A N 1
ATOM 807 C CA . GLU A 1 103 ? -42.045 12.414 23.726 1.00 75.50 103 GLU A CA 1
ATOM 808 C C . GLU A 1 103 ? -43.056 11.303 23.404 1.00 75.50 103 GLU A C 1
ATOM 810 O O . GLU A 1 103 ? -43.909 10.976 24.226 1.00 75.50 103 GLU A O 1
ATOM 815 N N . LYS A 1 104 ? -42.925 10.668 22.234 1.00 65.88 104 LYS A N 1
ATOM 816 C CA . LYS A 1 104 ? -43.777 9.548 21.807 1.00 65.88 104 LYS A CA 1
ATOM 817 C C . LYS A 1 104 ? -43.316 8.196 22.349 1.00 65.88 104 LYS A C 1
ATOM 819 O O . LYS A 1 104 ? -44.138 7.293 22.463 1.00 65.88 104 LYS A O 1
ATOM 824 N N . SER A 1 105 ? -42.033 8.041 22.683 1.00 57.75 105 SER A N 1
ATOM 825 C CA . SER A 1 105 ? -41.468 6.790 23.211 1.00 57.75 105 SER A CA 1
ATOM 826 C C . SER A 1 105 ? -41.498 6.678 24.742 1.00 57.75 105 SER A C 1
ATOM 828 O O . SER A 1 105 ? -41.048 5.671 25.282 1.00 57.75 105 SER A O 1
ATOM 830 N N . GLY A 1 106 ? -42.047 7.672 25.454 1.00 58.41 106 GLY A N 1
ATOM 831 C CA . GLY A 1 106 ? -42.272 7.606 26.906 1.00 58.41 106 GLY A CA 1
ATOM 832 C C . GLY A 1 106 ? -41.026 7.808 27.777 1.00 58.41 106 GLY A C 1
ATOM 833 O O . GLY A 1 106 ? -41.095 7.617 28.987 1.00 58.41 106 GLY A O 1
ATOM 834 N N . VAL A 1 107 ? -39.894 8.229 27.204 1.00 58.19 107 VAL A N 1
ATOM 835 C CA . VAL A 1 107 ? -38.630 8.468 27.940 1.00 58.19 107 VAL A CA 1
ATOM 836 C C . VAL A 1 107 ? -38.501 9.892 28.513 1.00 58.19 107 VAL A C 1
ATOM 838 O O . VAL A 1 107 ? -37.476 10.245 29.091 1.00 58.19 107 VAL A O 1
ATOM 841 N N . ALA A 1 108 ? -39.542 10.721 28.399 1.00 54.16 108 ALA A N 1
ATOM 842 C CA . ALA A 1 108 ? -39.567 12.138 28.788 1.00 54.16 108 ALA A CA 1
ATOM 843 C C . ALA A 1 108 ? -39.692 12.397 30.314 1.00 54.16 108 ALA A C 1
ATOM 845 O O . ALA A 1 108 ? -40.355 13.343 30.735 1.00 54.16 108 ALA A O 1
ATOM 846 N N . GLY A 1 109 ? -39.097 11.546 31.157 1.00 51.94 109 GLY A N 1
ATOM 847 C CA . GLY A 1 109 ? -39.294 11.564 32.614 1.00 51.94 109 GLY A CA 1
ATOM 848 C C . GLY A 1 109 ? -38.160 12.143 33.470 1.00 51.94 109 GLY A C 1
ATOM 849 O O . GLY A 1 109 ? -38.356 12.297 34.668 1.00 51.94 109 GLY A O 1
ATOM 850 N N . LEU A 1 110 ? -36.984 12.461 32.915 1.00 56.88 110 LEU A N 1
ATOM 851 C CA . LEU A 1 110 ? -35.779 12.735 33.729 1.00 56.88 110 LEU A CA 1
ATOM 852 C C . LEU A 1 110 ? -35.340 14.205 33.825 1.00 56.88 110 LEU A C 1
ATOM 854 O O . LEU A 1 110 ? -34.249 14.480 34.312 1.00 56.88 110 LEU A O 1
ATOM 858 N N . ALA A 1 111 ? -36.161 15.170 33.408 1.00 54.81 111 ALA A N 1
ATOM 859 C CA . ALA A 1 111 ? -35.795 16.581 33.538 1.00 54.81 111 ALA A CA 1
ATOM 860 C C . ALA A 1 111 ? -36.999 17.470 33.862 1.00 54.81 111 ALA A C 1
ATOM 862 O O . ALA A 1 111 ? -37.548 18.150 32.995 1.00 54.81 111 ALA A O 1
ATOM 863 N N . LYS A 1 112 ? -37.378 17.517 35.139 1.00 53.16 112 LYS A N 1
ATOM 864 C CA . LYS A 1 112 ? -37.922 18.745 35.721 1.00 53.16 112 LYS A CA 1
ATOM 865 C C . LYS A 1 112 ? -36.923 19.221 36.776 1.00 53.16 112 LYS A C 1
ATOM 867 O O . LYS A 1 112 ? -36.676 18.475 37.716 1.00 53.16 112 LYS A O 1
ATOM 872 N N . PRO A 1 113 ? -36.298 20.397 36.611 1.00 47.78 113 PRO A N 1
ATOM 873 C CA . PRO A 1 113 ? -35.584 21.022 37.708 1.00 47.78 113 PRO A CA 1
ATOM 874 C C . PRO A 1 113 ? -36.634 21.568 38.678 1.00 47.78 113 PRO A C 1
ATOM 876 O O . PRO A 1 113 ? -37.414 22.444 38.298 1.00 47.78 113 PRO A O 1
ATOM 879 N N . ASP A 1 114 ? -36.669 21.033 39.896 1.00 48.06 114 ASP A N 1
ATOM 880 C CA . ASP A 1 114 ? -37.422 21.614 41.007 1.00 48.06 114 ASP A CA 1
ATOM 881 C C . ASP A 1 114 ? -36.907 23.042 41.233 1.00 48.06 114 ASP A C 1
ATOM 883 O O . ASP A 1 114 ? -35.795 23.253 41.716 1.00 48.06 114 ASP A O 1
ATOM 887 N N . ARG A 1 115 ? -37.690 24.036 40.807 1.00 56.72 115 ARG A N 1
ATOM 888 C CA . ARG A 1 115 ? -37.427 25.461 41.034 1.00 56.72 115 ARG A CA 1
ATOM 889 C C . ARG A 1 115 ? -38.356 25.981 42.121 1.00 56.72 115 ARG A C 1
ATOM 891 O O . ARG A 1 115 ? -39.126 26.87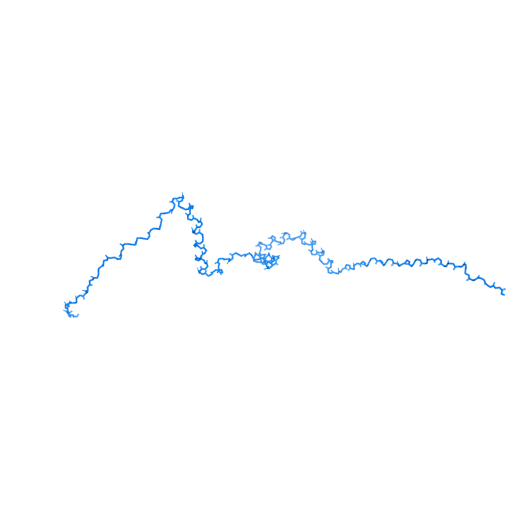9 41.844 1.00 56.72 115 ARG A O 1
ATOM 898 N N . ASP A 1 116 ? -38.307 25.417 43.321 1.00 48.28 116 ASP A N 1
ATOM 899 C CA . ASP A 1 116 ? -39.101 25.925 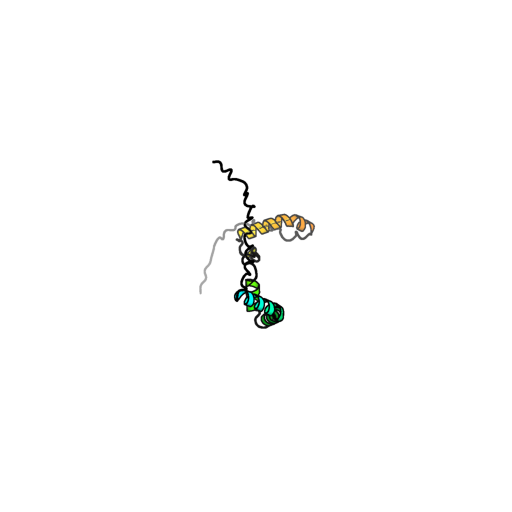44.452 1.00 48.28 116 ASP A CA 1
ATOM 900 C C . ASP A 1 116 ? -38.353 25.750 45.790 1.00 48.28 116 ASP A C 1
ATOM 902 O O . ASP A 1 116 ? -38.893 25.234 46.766 1.00 48.28 116 ASP A O 1
ATOM 906 N N . SER A 1 117 ? -37.077 26.151 45.857 1.00 53.16 117 SER A N 1
ATOM 907 C CA . SER A 1 117 ? -36.310 26.153 47.119 1.00 53.16 117 SER A CA 1
ATOM 908 C C . SER A 1 117 ? -35.571 27.459 47.438 1.00 53.16 117 SER A C 1
ATOM 910 O O . SER A 1 117 ? -34.814 27.508 48.404 1.00 53.16 117 SER A O 1
ATOM 912 N N . GLU A 1 118 ? -35.860 28.549 46.724 1.00 50.44 118 GLU A N 1
ATOM 913 C CA . GLU A 1 118 ? -35.367 29.895 47.055 1.00 50.44 118 GLU A CA 1
ATOM 914 C C . GLU A 1 118 ? -36.469 30.758 47.688 1.00 50.44 118 GLU A C 1
ATOM 916 O O . GLU A 1 118 ? -36.813 31.810 47.166 1.00 50.44 118 GLU A O 1
ATOM 921 N N . ASP A 1 119 ? -37.043 30.323 48.814 1.00 54.28 119 ASP A N 1
ATOM 922 C CA . ASP A 1 119 ? -37.742 31.257 49.710 1.00 54.28 119 ASP A CA 1
ATOM 923 C C . ASP A 1 119 ? -37.792 30.745 51.157 1.00 54.28 119 ASP A C 1
ATOM 925 O O . ASP A 1 119 ? -38.835 30.337 51.666 1.00 54.28 119 ASP A O 1
ATOM 929 N N . ARG A 1 120 ? -36.641 30.712 51.844 1.00 52.72 120 ARG A N 1
ATOM 930 C CA . ARG A 1 120 ? -36.602 30.660 53.318 1.00 52.72 120 ARG A CA 1
ATOM 931 C C . ARG A 1 120 ? -35.509 31.578 53.870 1.00 52.72 120 ARG A C 1
ATOM 933 O O . ARG A 1 120 ? -34.416 31.141 54.196 1.00 52.72 120 ARG A O 1
ATOM 940 N N . VAL A 1 121 ? -35.874 32.857 53.926 1.00 54.56 121 VAL A N 1
ATOM 941 C CA . VAL A 1 121 ? -35.774 33.770 55.080 1.00 54.56 121 VAL A CA 1
ATOM 942 C C . VAL A 1 121 ? -34.424 33.882 55.808 1.00 54.56 121 VAL A C 1
ATOM 944 O O . VAL A 1 121 ? -33.971 32.989 56.515 1.00 54.56 121 VAL A O 1
ATOM 947 N N . SER A 1 122 ? -33.881 35.096 55.705 1.00 55.16 122 SER A N 1
ATOM 948 C CA . SER A 1 122 ? -32.889 35.742 56.562 1.00 55.16 122 SER A CA 1
ATOM 949 C C . SER A 1 122 ? -33.133 35.564 58.065 1.00 55.16 122 SER A C 1
ATOM 951 O O . SER A 1 122 ? -34.228 35.843 58.547 1.00 55.16 122 SER A O 1
ATOM 953 N N . GLU A 1 123 ? -32.073 35.302 58.830 1.00 54.47 123 GLU A N 1
ATOM 954 C CA . GLU A 1 123 ? -32.034 35.626 60.260 1.00 54.47 123 GLU A CA 1
ATOM 955 C C . GLU A 1 123 ? -30.655 36.219 60.620 1.00 54.47 123 GLU A C 1
ATOM 957 O O . GLU A 1 123 ? -29.628 35.648 60.239 1.00 54.47 123 GLU A O 1
ATOM 962 N N . PRO A 1 124 ? -30.581 37.395 61.279 1.00 50.84 124 PRO A N 1
ATOM 963 C CA . PRO A 1 124 ? -29.313 38.017 61.637 1.00 50.84 124 PRO A CA 1
ATOM 964 C C . PRO A 1 124 ? -28.775 37.417 62.940 1.00 50.84 124 PRO A C 1
ATOM 966 O O . PRO A 1 124 ? -29.429 37.472 63.979 1.00 50.84 124 PRO A O 1
ATOM 969 N N . ALA A 1 125 ? -27.552 36.889 62.900 1.00 47.25 125 ALA A N 1
ATOM 970 C CA . ALA A 1 125 ? -26.857 36.403 64.086 1.00 47.25 125 ALA A CA 1
ATOM 971 C C . ALA A 1 125 ? -26.546 37.570 65.046 1.00 47.25 125 ALA A C 1
ATOM 973 O O . ALA A 1 125 ? -25.578 38.311 64.863 1.00 47.25 125 ALA A O 1
ATOM 974 N N . GLN A 1 126 ? -27.384 37.741 66.070 1.00 49.75 126 GLN A N 1
ATOM 975 C CA . GLN A 1 126 ? -27.088 38.570 67.235 1.00 49.75 126 GLN A CA 1
ATOM 976 C C . GLN A 1 126 ? -26.145 37.797 68.162 1.00 49.75 126 GLN A C 1
ATOM 978 O O . GLN A 1 126 ? -26.465 36.704 68.624 1.00 49.75 126 GLN A O 1
ATOM 983 N N . GLY A 1 127 ? -24.961 38.356 68.408 1.00 53.25 127 GLY A N 1
ATOM 984 C CA . GLY A 1 127 ? -24.020 37.818 69.384 1.00 53.25 127 GLY A CA 1
ATOM 985 C C . GLY A 1 127 ? -24.478 38.053 70.820 1.00 53.25 127 GLY A C 1
ATOM 986 O O . GLY A 1 127 ? -25.135 39.051 71.080 1.00 53.25 127 GLY A O 1
ATOM 987 N N . ILE A 1 128 ? -24.063 37.166 71.726 1.00 44.03 128 ILE A N 1
ATOM 988 C CA . ILE A 1 128 ? -23.709 37.387 73.140 1.00 44.03 128 ILE A CA 1
ATOM 989 C C . ILE A 1 128 ? -22.793 36.195 73.523 1.00 44.03 128 ILE A C 1
ATOM 991 O O . ILE A 1 128 ? -23.080 35.064 73.140 1.00 44.03 128 ILE A O 1
ATOM 995 N N . GLY A 1 129 ? -21.668 36.457 74.208 1.00 49.91 129 GLY A N 1
ATOM 996 C CA . GLY A 1 129 ? -20.702 35.455 74.714 1.00 49.91 129 GLY A CA 1
ATOM 997 C C . GLY A 1 129 ? -21.251 34.572 75.863 1.00 49.91 129 GLY A C 1
ATOM 998 O O . GLY A 1 129 ? -22.467 34.539 76.032 1.00 49.91 129 GLY A O 1
ATOM 999 N N . PRO A 1 130 ? -20.426 33.878 76.687 1.00 58.78 130 PRO A N 1
ATOM 1000 C CA . PRO A 1 130 ? -19.136 34.355 77.196 1.00 58.78 130 PRO A CA 1
ATOM 1001 C C . PRO A 1 130 ? -17.969 33.339 77.228 1.00 58.78 130 PRO A C 1
ATOM 1003 O O . PRO A 1 130 ? -18.121 32.124 77.170 1.00 58.78 130 PRO A O 1
ATOM 1006 N N . GLU A 1 131 ? -16.788 33.940 77.342 1.00 51.53 131 GLU A N 1
ATOM 1007 C CA . GLU A 1 131 ? -15.572 33.548 78.066 1.00 51.53 131 GLU A CA 1
ATOM 1008 C C . GLU A 1 131 ? -15.671 32.397 79.089 1.00 51.53 131 GLU A C 1
ATOM 1010 O O . GLU A 1 131 ? -16.489 32.440 80.005 1.00 51.53 131 GLU A O 1
ATOM 1015 N N . ALA A 1 132 ? -14.735 31.441 79.005 1.00 45.09 132 ALA A N 1
ATOM 1016 C CA . ALA A 1 132 ? -14.090 30.834 80.173 1.00 45.09 132 ALA A CA 1
ATOM 1017 C C . ALA A 1 132 ? -12.760 30.162 79.785 1.00 45.09 132 ALA A C 1
ATOM 1019 O O . ALA A 1 132 ? -12.664 29.437 78.796 1.00 45.09 132 ALA A O 1
ATOM 1020 N N . ALA A 1 133 ? -11.746 30.450 80.596 1.00 48.81 133 ALA A N 1
ATOM 1021 C CA . ALA A 1 133 ? -10.362 30.011 80.511 1.00 48.81 133 ALA A CA 1
ATOM 1022 C C . ALA A 1 133 ? -10.149 28.553 80.959 1.00 48.81 133 ALA A C 1
ATOM 1024 O O . ALA A 1 133 ? -10.861 28.070 81.839 1.00 48.81 133 ALA A O 1
ATOM 1025 N N . HIS A 1 134 ? -9.135 27.889 80.395 1.00 47.34 134 HIS A N 1
ATOM 1026 C CA . HIS A 1 134 ? -7.916 27.415 81.075 1.00 47.34 134 HIS A CA 1
ATOM 1027 C C . HIS A 1 134 ? -6.999 26.687 80.087 1.00 47.34 134 HIS A C 1
ATOM 1029 O O . HIS A 1 134 ? -7.517 25.899 79.266 1.00 47.34 134 HIS A O 1
#

Mean predicted aligned error: 21.94 Å

pLDDT: mean 73.33, std 18.84, range [44.03, 98.0]

Foldseek 3Di:
DDDDPDDDDPPDPPPPPPPPDPPPPPCDPVNVVVVVVVVCCVVCVVVVLVVCCVPPVVVSVVVVVVPDDPPPPPVPVVPVPDDPVRVVVVVVVVCVVCVVVCVVVVVPPDDDDPPDDPDDDDDDDDDDDDDDDD

Secondary structure (DSSP, 8-state):
----------------------------HHHHHHHHHHHHHHHHHHHHHHHHHHH-HHHHHHHHHHHS-TT----TTTTTTS-HHHHHHHHHHHHHHHHHHHTTTT-TTS------------------------

Sequence (134 aa):
MAENPFDDEPADVAERKPAGRPKRAKRTLADGFLDAIRADFRAHGAGVIAEVRTEKPDQYLKIVLSVLPKDLHLNINSLEALSDDEIRQRIRGLEAVLRPFLEKSGVAGLAKPDRDSEDRVSEPAQGIGPEAAH